Protein AF-A0AAN6H4S5-F1 (afdb_monomer_lite)

InterPro domains:
  IPR001578 Peptidase C12, ubiquitin carboxyl-terminal hydrolase [PF01088] (21-109)
  IPR001578 Peptidase C12, ubiquitin carboxyl-terminal hydrolase [PS52048] (1-126)
  IPR036959 Peptidase C12, ubiquitin carboxyl-terminal hydrolase superfamily [G3DSA:3.40.532.10] (11-127)
  IPR038765 Papain-like cysteine peptidase superfamily [SSF54001] (22-126)

Structure (mmCIF, N/CA/C/O backbone):
data_AF-A0AAN6H4S5-F1
#
_entry.id   AF-A0AAN6H4S5-F1
#
loop_
_atom_site.group_PDB
_atom_site.id
_atom_site.type_symbol
_atom_site.label_atom_id
_atom_site.label_alt_id
_atom_site.label_comp_id
_atom_site.label_asym_id
_atom_site.label_entity_id
_atom_site.label_seq_id
_atom_site.pdbx_PDB_ins_code
_atom_site.Cartn_x
_atom_site.Cartn_y
_atom_site.Cartn_z
_atom_site.occupancy
_atom_site.B_iso_or_equiv
_atom_site.auth_seq_id
_atom_site.auth_comp_id
_atom_site.auth_asym_id
_atom_site.auth_atom_id
_atom_site.pdbx_PDB_model_num
ATOM 1 N N . MET A 1 1 ? -5.535 -18.280 14.788 1.00 30.41 1 MET A N 1
ATOM 2 C CA . MET A 1 1 ? -5.819 -18.689 13.397 1.00 30.41 1 MET A CA 1
ATOM 3 C C . MET A 1 1 ? -6.843 -17.716 12.841 1.00 30.41 1 MET A C 1
ATOM 5 O O . MET A 1 1 ? -7.993 -17.790 13.247 1.00 30.41 1 MET A O 1
ATOM 9 N N . ALA A 1 2 ? -6.429 -16.755 12.014 1.00 32.66 2 ALA A N 1
ATOM 10 C CA . ALA A 1 2 ? -7.381 -15.933 11.273 1.00 32.66 2 ALA A CA 1
ATOM 11 C C . ALA A 1 2 ? -7.934 -16.790 10.128 1.00 32.66 2 ALA A C 1
ATOM 13 O O . ALA A 1 2 ? -7.159 -17.402 9.392 1.00 32.66 2 ALA A O 1
ATOM 14 N N . ALA A 1 3 ? -9.257 -16.900 10.028 1.00 35.03 3 ALA A N 1
ATOM 15 C CA . ALA A 1 3 ? -9.903 -17.550 8.899 1.00 35.03 3 ALA A CA 1
ATOM 16 C C . ALA A 1 3 ? -9.493 -16.796 7.626 1.00 35.03 3 ALA A C 1
ATOM 18 O O . ALA A 1 3 ? -9.771 -15.605 7.501 1.00 35.03 3 ALA A O 1
ATOM 19 N N . GLY A 1 4 ? -8.778 -17.463 6.720 1.00 42.03 4 GLY A N 1
ATOM 20 C CA . GLY A 1 4 ? -8.400 -16.873 5.441 1.00 42.03 4 GLY A CA 1
ATOM 21 C C . GLY A 1 4 ? -9.660 -16.509 4.662 1.00 42.03 4 GLY A C 1
ATOM 22 O O . GLY A 1 4 ? -10.378 -17.395 4.203 1.00 42.03 4 GLY A O 1
ATOM 23 N N . GLY A 1 5 ? -9.949 -15.213 4.549 1.00 54.44 5 GLY A N 1
ATOM 24 C CA . GLY A 1 5 ? -10.998 -14.713 3.668 1.00 54.44 5 GLY A CA 1
ATOM 25 C C . GLY A 1 5 ? -10.699 -15.122 2.225 1.00 54.44 5 GLY A C 1
ATOM 26 O O . GLY A 1 5 ? -9.569 -14.994 1.755 1.00 54.44 5 GLY A O 1
ATOM 27 N N . ASN A 1 6 ? -11.698 -15.645 1.517 1.00 64.44 6 ASN A N 1
ATOM 28 C CA . ASN A 1 6 ? -11.546 -16.043 0.122 1.00 64.44 6 ASN A CA 1
ATOM 29 C C . ASN A 1 6 ? -11.726 -14.822 -0.794 1.00 64.44 6 ASN A C 1
ATOM 31 O O . ASN A 1 6 ? -12.847 -14.453 -1.129 1.00 64.44 6 ASN A O 1
ATOM 35 N N . ILE A 1 7 ? -10.617 -14.218 -1.223 1.00 67.75 7 ILE A N 1
ATOM 36 C CA . ILE A 1 7 ? -10.617 -13.114 -2.200 1.00 67.75 7 ILE A CA 1
ATOM 37 C C . ILE A 1 7 ? -10.541 -13.597 -3.661 1.00 67.75 7 ILE A C 1
ATOM 39 O O . ILE A 1 7 ? -10.530 -12.784 -4.587 1.00 67.75 7 ILE A O 1
ATOM 43 N N . SER A 1 8 ? -10.509 -14.913 -3.911 1.00 61.19 8 SER A N 1
ATOM 44 C CA . SER A 1 8 ? -10.355 -15.477 -5.260 1.00 61.19 8 SER A CA 1
ATOM 45 C C . SER A 1 8 ? -11.533 -15.143 -6.182 1.00 61.19 8 SER A C 1
ATOM 47 O O . SER A 1 8 ? -11.337 -14.993 -7.388 1.00 61.19 8 SER A O 1
ATOM 49 N N . GLY A 1 9 ? -12.739 -14.957 -5.630 1.00 57.69 9 GLY A N 1
ATOM 50 C CA . GLY A 1 9 ? -13.926 -14.539 -6.390 1.00 57.69 9 GLY A CA 1
ATOM 51 C C . GLY A 1 9 ? -13.805 -13.143 -7.017 1.00 57.69 9 GLY A C 1
ATOM 52 O O . GLY A 1 9 ? -14.316 -12.916 -8.110 1.00 57.69 9 GLY A O 1
ATOM 53 N N . LEU A 1 10 ? -13.049 -12.237 -6.387 1.00 59.16 10 LEU A N 1
ATOM 54 C CA . LEU A 1 10 ? -12.804 -10.878 -6.892 1.00 59.16 10 LEU A CA 1
ATOM 55 C C . LEU A 1 10 ? -11.771 -10.870 -8.021 1.00 59.16 10 LEU A C 1
ATOM 57 O O . LEU A 1 10 ? -11.844 -10.053 -8.937 1.00 59.16 10 LEU A O 1
ATOM 61 N N . ALA A 1 11 ? -10.817 -11.804 -7.974 1.00 54.84 11 ALA A N 1
ATOM 62 C CA . ALA A 1 11 ? -9.797 -11.958 -9.002 1.00 54.84 11 ALA A CA 1
ATOM 63 C C . ALA A 1 11 ? -10.345 -12.654 -10.261 1.00 54.84 11 ALA A C 1
ATOM 65 O O . ALA A 1 11 ? -9.988 -12.277 -11.375 1.00 54.84 11 ALA A O 1
ATOM 66 N N . LEU A 1 12 ? -11.233 -13.646 -10.116 1.00 45.12 12 LEU A N 1
ATOM 67 C CA . LEU A 1 12 ? -11.686 -14.503 -11.223 1.00 45.12 12 LEU A CA 1
ATOM 68 C C . LEU A 1 12 ? -12.842 -13.928 -12.059 1.00 45.12 12 LEU A C 1
ATOM 70 O O . LEU A 1 12 ? -13.003 -14.327 -13.211 1.00 45.12 12 LEU A O 1
ATOM 74 N N . GLY A 1 13 ? -13.582 -12.933 -11.557 1.00 41.72 13 GLY A N 1
ATOM 75 C CA . GLY A 1 13 ? -14.588 -12.192 -12.339 1.00 41.72 13 GLY A CA 1
ATOM 76 C C . GLY A 1 13 ? -14.009 -11.267 -13.426 1.00 41.72 13 GLY A C 1
ATOM 77 O O . GLY A 1 13 ? -14.744 -10.511 -14.053 1.00 41.72 13 GLY A O 1
ATOM 78 N N . SER A 1 14 ? -12.687 -11.289 -13.640 1.00 46.78 14 SER A N 1
ATOM 79 C CA . SER A 1 14 ? -11.953 -10.334 -14.483 1.00 46.78 14 SER A CA 1
ATOM 80 C C . SER A 1 14 ? -11.460 -10.883 -15.831 1.00 46.78 14 SER A C 1
ATOM 82 O O . SER A 1 14 ? -10.802 -10.161 -16.579 1.00 46.78 14 SER A O 1
ATOM 84 N N . ASN A 1 15 ? -11.816 -12.127 -16.182 1.00 39.53 15 ASN A N 1
ATOM 85 C CA . ASN A 1 15 ? -11.402 -12.761 -17.444 1.00 39.53 15 ASN A CA 1
ATOM 86 C C . ASN A 1 15 ? -12.223 -12.356 -18.684 1.00 39.53 15 ASN A C 1
ATOM 88 O O . ASN A 1 15 ? -11.889 -12.764 -19.795 1.00 39.53 15 ASN A O 1
ATOM 92 N N . THR A 1 16 ? -13.239 -11.507 -18.542 1.00 42.59 16 THR A N 1
ATOM 93 C CA . THR A 1 16 ? -13.809 -10.743 -19.660 1.00 42.59 16 THR A CA 1
ATOM 94 C C . THR A 1 16 ? -13.201 -9.345 -19.657 1.00 42.59 16 THR A C 1
ATOM 96 O O . THR A 1 16 ? -13.399 -8.565 -18.729 1.00 42.59 16 THR A O 1
ATOM 99 N N . PHE A 1 17 ? -12.420 -9.042 -20.695 1.00 45.25 17 PHE A N 1
ATOM 100 C CA . PHE A 1 17 ? -11.779 -7.752 -20.956 1.00 45.25 17 PHE A CA 1
ATOM 101 C C . PHE A 1 17 ? -12.807 -6.600 -21.088 1.00 45.25 17 PHE A C 1
ATOM 103 O O . PHE A 1 17 ? -13.069 -6.132 -22.190 1.00 45.25 17 PHE A O 1
ATOM 110 N N . SER A 1 18 ? -13.385 -6.121 -19.979 1.00 45.31 18 SER A N 1
ATOM 111 C CA . SER A 1 18 ? -14.033 -4.796 -19.889 1.00 45.31 18 SER A CA 1
ATOM 112 C C . SER A 1 18 ? -14.266 -4.276 -18.457 1.00 45.31 18 SER A C 1
ATOM 114 O O . SER A 1 18 ? -15.075 -3.366 -18.272 1.00 45.31 18 SER A O 1
ATOM 116 N N . ASN A 1 19 ? -13.570 -4.785 -17.431 1.00 51.16 19 ASN A N 1
ATOM 117 C CA . ASN A 1 19 ? -13.681 -4.241 -16.067 1.00 51.16 19 ASN A CA 1
ATOM 118 C C . ASN A 1 19 ? -12.881 -2.932 -15.946 1.00 51.16 19 ASN A C 1
ATOM 120 O O . ASN A 1 19 ? -11.761 -2.910 -15.429 1.00 51.16 19 ASN A O 1
ATOM 124 N N . LEU A 1 20 ? -13.458 -1.840 -16.458 1.00 61.69 20 LEU A N 1
ATOM 125 C CA . LEU A 1 20 ? -13.034 -0.460 -16.197 1.00 61.69 20 LEU A CA 1
ATOM 126 C C . LEU A 1 20 ? -12.907 -0.242 -14.679 1.00 61.69 20 LEU A C 1
ATOM 128 O O . LEU A 1 20 ? -13.629 -0.866 -13.908 1.00 61.69 20 LEU A O 1
ATOM 132 N N . ARG A 1 21 ? -12.022 0.647 -14.211 1.00 60.88 21 ARG A N 1
ATOM 133 C CA . ARG A 1 21 ? -11.748 0.801 -12.762 1.00 60.88 21 ARG A CA 1
ATOM 134 C C . ARG A 1 21 ? -12.981 1.062 -11.909 1.00 60.88 21 ARG A C 1
ATOM 136 O O . ARG A 1 21 ? -13.083 0.494 -10.831 1.00 60.88 21 ARG A O 1
ATOM 143 N N . LYS A 1 22 ? -13.934 1.830 -12.443 1.00 62.38 22 LYS A N 1
ATOM 144 C CA . LYS A 1 22 ? -15.240 2.064 -11.815 1.00 62.38 22 LYS A CA 1
ATOM 145 C C . LYS A 1 22 ? -15.974 0.761 -11.496 1.00 62.38 22 LYS A C 1
ATOM 147 O O . LYS A 1 22 ? -16.558 0.646 -10.436 1.00 62.38 22 LYS A O 1
ATOM 152 N N . ASN A 1 23 ? -15.878 -0.237 -12.372 1.00 78.12 23 ASN A N 1
ATOM 153 C CA . ASN A 1 23 ? -16.492 -1.541 -12.161 1.00 78.12 23 ASN A CA 1
ATOM 154 C C . ASN A 1 23 ? -15.804 -2.315 -11.019 1.00 78.12 23 ASN A C 1
ATOM 156 O O . ASN A 1 23 ? -16.485 -2.930 -10.216 1.00 78.12 23 ASN A O 1
ATOM 160 N N . ARG A 1 24 ? -14.471 -2.222 -10.877 1.00 81.81 24 ARG A N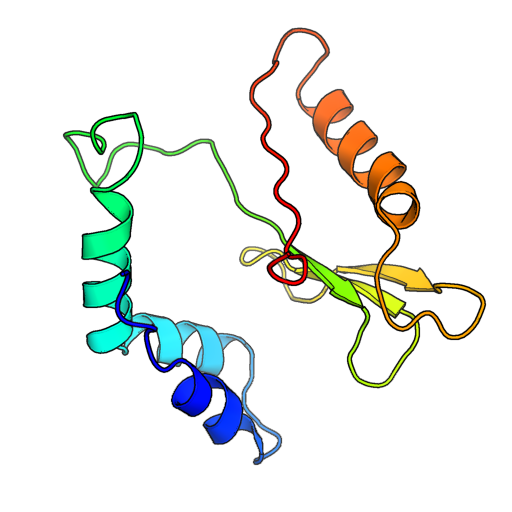 1
ATOM 161 C CA . ARG A 1 24 ? -13.748 -2.869 -9.763 1.00 81.81 24 ARG A CA 1
ATOM 162 C C . ARG A 1 24 ? -13.986 -2.190 -8.413 1.00 81.81 24 ARG A C 1
ATOM 164 O O . ARG A 1 24 ? -14.117 -2.897 -7.423 1.00 81.81 24 ARG A O 1
ATOM 171 N N . ALA A 1 25 ? -14.026 -0.857 -8.381 1.00 86.12 25 ALA A N 1
ATOM 172 C CA . ALA A 1 25 ? -14.381 -0.106 -7.175 1.00 86.12 25 ALA A CA 1
ATOM 173 C C . ALA A 1 25 ? -15.811 -0.447 -6.739 1.00 86.12 25 ALA A C 1
ATOM 175 O O . ALA A 1 25 ? -16.016 -0.874 -5.612 1.00 86.12 25 ALA A O 1
ATOM 176 N N . GLN A 1 26 ? -16.758 -0.426 -7.680 1.00 87.06 26 GLN A N 1
ATOM 177 C CA . GLN A 1 26 ? -18.139 -0.815 -7.418 1.00 87.06 26 GLN A CA 1
ATOM 178 C C . GLN A 1 26 ? -18.261 -2.267 -6.928 1.00 87.06 26 GLN A C 1
ATOM 180 O O . GLN A 1 26 ? -18.965 -2.528 -5.966 1.00 87.06 26 GLN A O 1
ATOM 185 N N . MET A 1 27 ? -17.525 -3.221 -7.510 1.00 86.06 27 MET A N 1
ATOM 186 C CA . MET A 1 27 ? -17.502 -4.603 -7.004 1.00 86.06 27 MET A CA 1
ATOM 187 C C . MET A 1 27 ? -16.984 -4.717 -5.562 1.00 86.06 27 MET A C 1
ATOM 189 O O . MET A 1 27 ? -17.389 -5.631 -4.847 1.00 86.06 27 MET A O 1
ATOM 193 N N . LEU A 1 28 ? -16.048 -3.853 -5.155 1.00 87.75 28 LEU A N 1
ATOM 194 C CA . LEU A 1 28 ? -15.548 -3.799 -3.782 1.00 87.75 28 LEU A CA 1
ATOM 195 C C . LEU A 1 28 ? -16.602 -3.189 -2.847 1.00 87.75 28 LEU A C 1
ATOM 197 O O . LEU A 1 28 ? -16.848 -3.757 -1.788 1.00 87.75 28 LEU A O 1
ATOM 201 N N . GLU A 1 29 ? -17.232 -2.089 -3.265 1.00 89.56 29 GLU A N 1
ATOM 202 C CA . GLU A 1 29 ? -18.299 -1.389 -2.532 1.00 89.56 29 GLU A CA 1
ATOM 203 C C . GLU A 1 29 ? -19.550 -2.262 -2.342 1.00 89.56 29 GLU A C 1
ATOM 205 O O . GLU A 1 29 ? -20.116 -2.300 -1.256 1.00 89.56 29 GLU A O 1
ATOM 210 N N . ASP A 1 30 ? -19.942 -3.027 -3.362 1.00 89.94 30 ASP A N 1
ATOM 211 C CA . ASP A 1 30 ? -21.130 -3.891 -3.334 1.00 89.94 30 ASP A CA 1
ATOM 212 C C . ASP A 1 30 ? -20.904 -5.203 -2.545 1.00 89.94 30 ASP A C 1
ATOM 214 O O . ASP A 1 30 ? -21.828 -5.999 -2.353 1.00 89.94 30 ASP A O 1
ATOM 218 N N . SER A 1 31 ? -19.671 -5.482 -2.106 1.00 90.25 31 SER A N 1
ATOM 219 C CA . SER A 1 31 ? -19.308 -6.753 -1.473 1.00 90.25 31 SER A CA 1
ATOM 220 C C . SER A 1 31 ? -19.495 -6.728 0.045 1.00 90.25 31 SER A C 1
ATOM 222 O O . SER A 1 31 ? -18.574 -6.428 0.809 1.00 90.25 31 SER A O 1
ATOM 224 N N . THR A 1 32 ? -20.665 -7.180 0.500 1.00 92.12 32 THR A N 1
ATOM 225 C CA . THR A 1 32 ? -20.989 -7.319 1.933 1.00 92.12 32 THR A CA 1
ATOM 226 C C . THR A 1 32 ? -20.038 -8.260 2.682 1.00 92.12 32 THR A C 1
ATOM 228 O O . THR A 1 32 ? -19.785 -8.094 3.876 1.00 92.12 32 THR A O 1
ATOM 231 N N . ASP A 1 33 ? -19.494 -9.271 1.997 1.00 89.88 33 ASP A N 1
ATOM 232 C CA . ASP A 1 33 ? -18.530 -10.201 2.595 1.00 89.88 33 ASP A CA 1
ATOM 233 C C . ASP A 1 33 ? -17.195 -9.517 2.902 1.00 89.88 33 ASP A C 1
ATOM 235 O O . ASP A 1 33 ? -16.620 -9.742 3.972 1.00 89.88 33 ASP A O 1
ATOM 239 N N . LEU A 1 34 ? -16.707 -8.672 1.987 1.00 89.69 34 LEU A N 1
ATOM 240 C CA . LEU A 1 34 ? -15.486 -7.897 2.205 1.00 89.69 34 LEU A CA 1
ATOM 241 C C . LEU A 1 34 ? -15.694 -6.819 3.254 1.00 89.69 34 LEU A C 1
ATOM 243 O O . LEU A 1 34 ? -14.831 -6.668 4.112 1.00 89.69 34 LEU A O 1
ATOM 247 N N . GLU A 1 35 ? -16.831 -6.126 3.218 1.00 92.00 35 GLU A N 1
ATOM 248 C CA . GLU A 1 35 ? -17.204 -5.138 4.228 1.00 92.00 35 GLU A CA 1
ATOM 249 C C . GLU A 1 35 ? -17.146 -5.752 5.633 1.00 92.00 35 GLU A C 1
ATOM 251 O O . GLU A 1 35 ? -16.479 -5.223 6.523 1.00 92.00 35 GLU A O 1
ATOM 256 N N . ARG A 1 36 ? -17.757 -6.929 5.821 1.00 92.69 36 ARG A N 1
ATOM 257 C CA . ARG A 1 36 ? -17.738 -7.641 7.104 1.00 92.69 36 ARG A CA 1
ATOM 258 C C . ARG A 1 36 ? -16.320 -8.026 7.533 1.00 92.69 36 ARG A C 1
ATOM 260 O O . ARG A 1 36 ? -15.948 -7.788 8.680 1.00 92.69 36 ARG A O 1
ATOM 267 N N . ILE A 1 37 ? -15.523 -8.611 6.634 1.00 93.75 37 ILE A N 1
ATOM 268 C CA . ILE A 1 37 ? -14.136 -9.010 6.937 1.00 93.75 37 ILE A CA 1
ATOM 269 C C . ILE A 1 37 ? -13.277 -7.785 7.281 1.00 93.75 37 ILE A C 1
ATOM 271 O O . ILE A 1 37 ? -12.481 -7.838 8.220 1.00 93.75 37 ILE A O 1
ATOM 275 N N . TYR A 1 38 ? -13.448 -6.681 6.553 1.00 91.75 38 TYR A N 1
ATOM 276 C CA . TYR A 1 38 ? -12.745 -5.431 6.815 1.00 91.75 38 TYR A CA 1
ATOM 277 C C . TYR A 1 38 ? -13.155 -4.831 8.164 1.00 91.75 38 TYR A C 1
ATOM 279 O O . TYR A 1 38 ? -12.283 -4.477 8.950 1.00 91.75 38 TYR A O 1
ATOM 287 N N . ALA A 1 39 ? -14.451 -4.793 8.487 1.00 92.38 39 ALA A N 1
ATOM 288 C CA . ALA A 1 39 ? -14.942 -4.306 9.776 1.00 92.38 39 ALA A CA 1
ATOM 289 C C . ALA A 1 39 ? -14.398 -5.131 10.957 1.00 92.38 39 ALA A C 1
ATOM 291 O O . ALA A 1 39 ? -14.059 -4.577 12.005 1.00 92.38 39 ALA A O 1
ATOM 292 N N . ASP A 1 40 ? -14.282 -6.451 10.795 1.00 93.62 40 ASP A N 1
ATOM 293 C CA . ASP A 1 40 ? -13.654 -7.321 11.791 1.00 93.62 40 ASP A CA 1
ATOM 294 C C . ASP A 1 40 ? -12.148 -7.046 11.921 1.00 93.62 40 ASP A C 1
ATOM 296 O O . ASP A 1 40 ? -11.621 -7.059 13.034 1.00 93.62 40 ASP A O 1
ATOM 300 N N . ALA A 1 41 ? -11.445 -6.777 10.816 1.00 93.31 41 ALA A N 1
ATOM 301 C CA . ALA A 1 41 ? -10.023 -6.429 10.822 1.00 93.31 41 ALA A CA 1
ATOM 302 C C . ALA A 1 41 ? -9.752 -5.035 11.418 1.00 93.31 41 ALA A C 1
ATOM 304 O O . ALA A 1 41 ? -8.799 -4.875 12.175 1.00 93.31 41 ALA A O 1
ATOM 305 N N . ALA A 1 42 ? -10.610 -4.047 11.149 1.00 92.44 42 ALA A N 1
ATOM 306 C CA . ALA A 1 42 ? -10.473 -2.668 11.623 1.00 92.44 42 ALA A CA 1
ATOM 307 C C . ALA A 1 42 ? -10.550 -2.534 13.156 1.00 92.44 42 ALA A C 1
ATOM 309 O O . ALA A 1 42 ? -10.089 -1.544 13.718 1.00 92.44 42 ALA A O 1
ATOM 310 N N . ARG A 1 43 ? -11.115 -3.535 13.847 1.00 93.75 43 ARG A N 1
ATOM 311 C CA . ARG A 1 43 ? -11.181 -3.603 15.320 1.00 93.75 43 ARG A CA 1
ATOM 312 C C . ARG A 1 43 ? -10.022 -4.383 15.949 1.00 93.75 43 ARG A C 1
ATOM 314 O O . ARG A 1 43 ? -10.002 -4.563 17.165 1.00 93.75 43 ARG A O 1
ATOM 321 N N . GLN A 1 44 ? -9.096 -4.888 15.138 1.00 93.81 44 GLN A N 1
ATOM 322 C CA . GLN A 1 44 ? -7.910 -5.614 15.590 1.00 93.81 44 GLN A CA 1
ATOM 323 C C . GLN A 1 44 ? -6.690 -4.687 15.638 1.00 93.81 44 GLN A C 1
ATOM 325 O O . GLN A 1 44 ? -6.692 -3.591 15.088 1.00 93.81 44 GLN A O 1
ATOM 330 N N . GLY A 1 45 ? -5.617 -5.159 16.272 1.00 92.94 45 GLY A N 1
ATOM 331 C CA . GLY A 1 45 ? -4.359 -4.426 16.399 1.00 92.94 45 GLY A CA 1
ATOM 332 C C . GLY A 1 45 ? -4.080 -3.978 17.831 1.00 92.94 45 GLY A C 1
ATOM 333 O O . GLY A 1 45 ? -4.752 -4.388 18.775 1.00 92.94 45 GLY A O 1
ATOM 334 N N . ALA A 1 46 ? -3.030 -3.174 17.993 1.00 95.31 46 ALA A N 1
ATOM 335 C CA . ALA A 1 46 ? -2.590 -2.688 19.302 1.00 95.31 46 ALA A CA 1
ATOM 336 C C . ALA A 1 46 ? -3.352 -1.436 19.776 1.00 95.31 46 ALA A C 1
ATOM 338 O O . ALA A 1 46 ? -3.266 -1.072 20.947 1.00 95.31 46 ALA A O 1
ATOM 339 N N . THR A 1 47 ? -4.080 -0.773 18.878 1.00 94.06 47 THR A N 1
ATOM 340 C CA . THR A 1 47 ? -4.862 0.436 19.153 1.00 94.06 47 THR A CA 1
ATOM 341 C C . THR A 1 47 ? -6.347 0.143 19.014 1.00 94.06 47 THR A C 1
ATOM 343 O O . THR A 1 47 ? -6.749 -0.702 18.217 1.00 94.06 47 THR A O 1
ATOM 346 N N . LEU A 1 48 ? -7.174 0.869 19.764 1.00 93.94 48 LEU A N 1
ATOM 347 C CA . LEU A 1 48 ? -8.615 0.866 19.531 1.00 93.94 48 LEU A CA 1
ATOM 348 C C . LEU A 1 48 ? -8.922 1.560 18.200 1.00 93.94 48 LEU A C 1
ATOM 350 O O . LEU A 1 48 ? -8.228 2.506 17.820 1.00 93.94 48 LEU A O 1
ATOM 354 N N . ALA A 1 49 ? -9.972 1.106 17.517 1.00 93.25 49 ALA A N 1
ATOM 355 C CA . ALA A 1 49 ? -10.516 1.832 16.377 1.00 93.25 49 ALA A CA 1
ATOM 356 C C . ALA A 1 49 ? -10.982 3.239 16.817 1.00 93.25 49 ALA A C 1
ATOM 358 O O . ALA A 1 49 ? -11.403 3.400 17.971 1.00 93.25 49 ALA A O 1
ATOM 359 N N . PRO A 1 50 ? -10.929 4.252 15.931 1.00 92.12 50 PRO A N 1
ATOM 360 C CA . PRO A 1 50 ? -11.500 5.567 16.205 1.00 92.12 50 PRO A CA 1
ATOM 361 C C . PRO A 1 50 ? -12.963 5.467 16.651 1.00 92.12 50 PRO A C 1
ATOM 363 O O . PRO A 1 50 ? -13.719 4.631 16.158 1.00 92.12 50 PRO A O 1
ATOM 366 N N . ALA A 1 51 ? -13.356 6.310 17.609 1.00 91.25 51 ALA A N 1
ATOM 367 C CA . ALA A 1 51 ? -14.714 6.293 18.154 1.00 91.25 51 ALA A CA 1
ATOM 368 C C . ALA A 1 51 ? -15.757 6.813 17.152 1.00 91.25 51 ALA A C 1
ATOM 370 O O . ALA A 1 51 ? -16.893 6.342 17.154 1.00 91.25 51 ALA A O 1
ATOM 371 N N . ASP A 1 52 ? -15.361 7.781 16.325 1.00 93.56 52 ASP A N 1
ATOM 372 C CA . ASP A 1 52 ? -16.180 8.346 15.260 1.00 93.56 52 ASP A CA 1
ATOM 373 C C . ASP A 1 52 ? -15.745 7.743 13.911 1.00 93.56 52 ASP A C 1
ATOM 375 O O . ASP A 1 52 ? -14.594 7.950 13.513 1.00 93.56 52 ASP A O 1
ATOM 379 N N . PRO A 1 53 ? -16.614 6.978 13.224 1.00 87.62 53 PRO A N 1
ATOM 380 C CA . PRO A 1 53 ? -16.301 6.403 11.917 1.00 87.62 53 PRO A CA 1
ATOM 381 C C . PRO A 1 53 ? -16.163 7.456 10.808 1.00 87.62 53 PRO A C 1
ATOM 383 O O . PRO A 1 53 ? -15.532 7.165 9.798 1.00 87.62 53 PRO A O 1
ATOM 386 N N . GLU A 1 54 ? -16.705 8.663 11.001 1.00 91.75 54 GLU A N 1
ATOM 387 C CA . GLU A 1 54 ? -16.631 9.770 10.038 1.00 91.75 54 GLU A CA 1
ATOM 388 C C . GLU A 1 54 ? -15.450 10.716 10.320 1.00 91.75 54 GLU A C 1
ATOM 390 O O . GLU A 1 54 ? -15.298 11.746 9.660 1.00 91.75 54 GLU A O 1
ATOM 395 N N . ALA A 1 55 ? -14.610 10.396 11.314 1.00 92.25 55 ALA A N 1
ATOM 396 C CA . ALA A 1 55 ? -13.429 11.190 11.621 1.00 92.25 55 ALA A CA 1
ATOM 397 C C . ALA A 1 55 ? -12.486 11.257 10.411 1.00 92.25 55 ALA A C 1
ATOM 399 O O . ALA A 1 55 ? -12.180 10.244 9.783 1.00 92.25 55 ALA A O 1
ATOM 400 N N . GLU A 1 56 ? -11.979 12.454 10.119 1.00 90.75 56 GLU A N 1
ATOM 401 C CA . GLU A 1 56 ? -11.044 12.664 9.017 1.00 90.75 56 GLU A CA 1
ATOM 402 C C . GLU A 1 56 ? -9.746 11.870 9.239 1.00 90.75 56 GLU A C 1
ATOM 404 O O . GLU A 1 56 ? -9.093 11.972 10.284 1.00 90.75 56 GLU A O 1
ATOM 409 N N . VAL A 1 57 ? -9.366 11.071 8.240 1.00 89.25 57 VAL A N 1
ATOM 410 C CA . VAL A 1 57 ? -8.156 10.245 8.260 1.00 89.25 57 VAL A CA 1
ATOM 411 C C . VAL A 1 57 ? -7.144 10.826 7.281 1.00 89.25 57 VAL A C 1
ATOM 413 O O . VAL A 1 57 ? -7.326 10.769 6.071 1.00 89.25 57 VAL A O 1
ATOM 416 N N . ASN A 1 58 ? -6.031 11.332 7.813 1.00 87.94 58 ASN A N 1
ATOM 417 C CA . ASN A 1 58 ? -4.937 11.907 7.017 1.00 87.94 58 ASN A CA 1
ATOM 418 C C . ASN A 1 58 ? -3.939 10.855 6.489 1.00 87.94 58 ASN A C 1
ATOM 420 O O . ASN A 1 58 ? -2.901 11.205 5.930 1.00 87.94 58 ASN A O 1
ATOM 424 N N . TYR A 1 59 ? -4.222 9.568 6.697 1.00 90.38 59 TYR A N 1
ATOM 425 C CA . TYR A 1 59 ? -3.356 8.451 6.326 1.00 90.38 59 TYR A CA 1
ATOM 426 C C . TYR A 1 59 ? -3.894 7.721 5.101 1.00 90.38 59 TYR A C 1
ATOM 428 O O . TYR A 1 59 ? -5.082 7.417 5.027 1.00 90.38 59 TYR A O 1
ATOM 436 N N . HIS A 1 60 ? -2.996 7.372 4.180 1.00 92.00 60 HIS A N 1
ATOM 437 C CA . HIS A 1 60 ? -3.348 6.714 2.925 1.00 92.00 60 HIS A CA 1
ATOM 438 C C . HIS A 1 60 ? -2.471 5.494 2.658 1.00 92.00 60 HIS A C 1
ATOM 440 O O . HIS A 1 60 ? -1.253 5.539 2.846 1.00 92.00 60 HIS A O 1
ATOM 446 N N . TYR A 1 61 ? -3.084 4.407 2.189 1.00 94.06 61 TYR A N 1
ATOM 447 C CA . TYR A 1 61 ? -2.362 3.206 1.782 1.00 94.06 61 TYR A CA 1
ATOM 448 C C . TYR A 1 61 ? -2.125 3.207 0.273 1.00 94.06 61 TYR A C 1
ATOM 450 O O . TYR A 1 61 ? -3.059 3.276 -0.523 1.00 94.06 61 TYR A O 1
ATOM 458 N N . VAL A 1 62 ? -0.864 3.023 -0.116 1.00 94.81 62 VAL A N 1
ATOM 459 C CA . VAL A 1 62 ? -0.458 2.748 -1.499 1.00 94.81 62 VAL A CA 1
ATOM 460 C C . VAL A 1 62 ? 0.288 1.422 -1.563 1.00 94.81 62 VAL A C 1
ATOM 462 O O . VAL A 1 62 ? 0.914 0.994 -0.590 1.00 94.81 62 VAL A O 1
ATOM 465 N N . CYS A 1 63 ? 0.231 0.755 -2.712 1.00 95.12 63 CYS A N 1
ATOM 466 C CA . CYS A 1 63 ? 0.887 -0.533 -2.919 1.00 95.12 63 CYS A CA 1
ATOM 467 C C . CYS A 1 63 ? 1.903 -0.456 -4.059 1.00 95.12 63 CYS A C 1
ATOM 469 O O . CYS A 1 63 ? 1.686 0.243 -5.046 1.00 95.12 63 CYS A O 1
ATOM 471 N N . PHE A 1 64 ? 2.995 -1.211 -3.945 1.00 94.00 64 PHE A N 1
ATOM 472 C CA . PHE A 1 64 ? 3.957 -1.408 -5.023 1.00 94.00 64 PHE A CA 1
ATOM 473 C C . PHE A 1 64 ? 4.022 -2.889 -5.391 1.00 94.00 64 PHE A C 1
ATOM 475 O O . PHE A 1 64 ? 4.264 -3.728 -4.523 1.00 94.00 64 PHE A O 1
ATOM 482 N N . ASN A 1 65 ? 3.856 -3.218 -6.671 1.00 92.38 65 ASN A N 1
ATOM 483 C CA . ASN A 1 65 ? 4.002 -4.587 -7.167 1.00 92.38 65 ASN A CA 1
ATOM 484 C C . ASN A 1 65 ? 4.690 -4.627 -8.535 1.00 92.38 65 ASN A C 1
ATOM 486 O O . ASN A 1 65 ? 4.660 -3.664 -9.305 1.00 92.38 65 ASN A O 1
ATOM 490 N N . LYS A 1 66 ? 5.321 -5.767 -8.836 1.00 89.75 66 LYS A N 1
ATOM 491 C CA . LYS A 1 66 ? 5.766 -6.066 -10.194 1.00 89.75 66 LYS A CA 1
ATOM 492 C C . LYS A 1 66 ? 4.525 -6.360 -11.028 1.00 89.75 66 LYS A C 1
ATOM 494 O O . LYS A 1 66 ? 3.594 -7.007 -10.535 1.00 89.75 66 LYS A O 1
ATOM 499 N N . GLY A 1 67 ? 4.487 -5.884 -12.264 1.00 87.31 67 GLY A N 1
ATOM 500 C CA . GLY A 1 67 ? 3.452 -6.291 -13.198 1.00 87.31 67 GLY A CA 1
ATOM 501 C C . GLY A 1 67 ? 3.482 -7.804 -13.417 1.00 87.31 67 GLY A C 1
ATOM 502 O O . GLY A 1 67 ? 4.515 -8.465 -13.353 1.00 87.31 67 GLY A O 1
ATOM 503 N N . PHE A 1 68 ? 2.308 -8.388 -13.645 1.00 82.19 68 PHE A N 1
ATOM 504 C CA . PHE A 1 68 ? 2.190 -9.840 -13.791 1.00 82.19 68 PHE A CA 1
ATOM 505 C C . PHE A 1 68 ? 2.819 -10.359 -15.095 1.00 82.19 68 PHE A C 1
ATOM 507 O O . PHE A 1 68 ? 3.216 -11.516 -15.180 1.00 82.19 68 PHE A O 1
ATOM 514 N N . ARG A 1 69 ? 2.869 -9.515 -16.134 1.00 84.00 69 ARG A N 1
ATOM 515 C CA . ARG A 1 69 ? 3.296 -9.888 -17.495 1.00 84.00 69 ARG A CA 1
ATOM 516 C C . ARG A 1 69 ? 4.553 -9.161 -17.961 1.00 84.00 69 ARG A C 1
ATOM 518 O O . ARG A 1 69 ? 4.988 -9.379 -19.087 1.00 84.00 69 ARG A O 1
ATOM 525 N N . ASP A 1 70 ? 5.097 -8.287 -17.129 1.00 85.75 70 ASP A N 1
ATOM 526 C CA . ASP A 1 70 ? 6.254 -7.469 -17.445 1.00 85.75 70 ASP A CA 1
ATOM 527 C C . ASP A 1 70 ? 7.157 -7.332 -16.219 1.00 85.75 70 ASP A C 1
ATOM 529 O O . ASP A 1 70 ? 6.776 -7.614 -15.084 1.00 85.75 70 ASP A O 1
ATOM 533 N N . ASP A 1 71 ? 8.390 -6.905 -16.456 1.00 89.06 71 ASP A N 1
ATOM 534 C CA . ASP A 1 71 ? 9.316 -6.565 -15.383 1.00 89.06 71 ASP A CA 1
ATOM 535 C C . ASP A 1 71 ? 9.197 -5.075 -15.048 1.00 89.06 71 ASP A C 1
ATOM 537 O O . ASP A 1 71 ? 10.192 -4.363 -14.979 1.00 89.06 71 ASP A O 1
ATOM 541 N N . VAL A 1 72 ? 7.974 -4.564 -14.883 1.00 91.00 72 VAL A N 1
ATOM 542 C CA . VAL A 1 72 ? 7.726 -3.162 -14.524 1.00 91.00 72 VAL A CA 1
ATOM 543 C C . VAL A 1 72 ? 7.252 -3.070 -13.078 1.00 91.00 72 VAL A C 1
ATOM 545 O O . VAL A 1 72 ? 6.379 -3.810 -12.635 1.00 91.00 72 VAL A O 1
ATOM 548 N N . LEU A 1 73 ? 7.840 -2.140 -12.329 1.00 92.94 73 LEU A N 1
ATOM 549 C CA . LEU A 1 73 ? 7.364 -1.742 -11.013 1.00 92.94 73 LEU A CA 1
ATOM 550 C C . LEU A 1 73 ? 6.216 -0.748 -11.177 1.00 92.94 73 LEU A C 1
ATOM 552 O O . LEU A 1 73 ? 6.415 0.352 -11.712 1.00 92.94 73 LEU A O 1
ATOM 556 N N . TYR A 1 74 ? 5.054 -1.121 -10.655 1.00 94.38 74 TYR A N 1
ATOM 557 C CA . TYR A 1 74 ? 3.883 -0.265 -10.578 1.00 94.38 74 TYR A CA 1
ATOM 558 C C . TYR A 1 74 ? 3.625 0.185 -9.148 1.00 94.38 74 TYR A C 1
ATOM 560 O O . TYR A 1 74 ? 3.805 -0.571 -8.197 1.00 94.38 74 TYR A O 1
ATOM 568 N N . GLU A 1 75 ? 3.173 1.424 -9.016 1.00 95.25 75 GLU A N 1
ATOM 569 C CA . GLU A 1 75 ? 2.492 1.922 -7.831 1.00 95.25 75 GLU A CA 1
ATOM 570 C C . GLU A 1 75 ? 0.982 1.891 -8.064 1.00 95.25 75 GLU A C 1
ATOM 572 O O . GLU A 1 75 ? 0.498 2.330 -9.106 1.00 95.25 75 GLU A O 1
ATOM 577 N N . HIS A 1 76 ? 0.232 1.420 -7.082 1.00 93.75 76 HIS A N 1
ATOM 578 C CA . HIS A 1 76 ? -1.218 1.425 -7.072 1.00 93.75 76 HIS A CA 1
ATOM 579 C C . HIS A 1 76 ? -1.705 2.350 -5.961 1.00 93.75 76 HIS A C 1
ATOM 581 O O . HIS A 1 76 ? -1.442 2.114 -4.782 1.00 93.75 76 HIS A O 1
ATOM 587 N N . ASP A 1 77 ? -2.414 3.391 -6.379 1.00 93.62 77 ASP A N 1
ATOM 588 C CA . ASP A 1 77 ? -3.018 4.423 -5.545 1.00 93.62 77 ASP A CA 1
ATOM 589 C C . ASP A 1 77 ? -4.486 4.550 -5.981 1.00 93.62 77 ASP A C 1
ATOM 591 O O . ASP A 1 77 ? -4.759 4.761 -7.168 1.00 93.62 77 ASP A O 1
ATOM 595 N N . GLY A 1 78 ? -5.417 4.333 -5.046 1.00 90.12 78 GLY A N 1
ATOM 596 C CA . GLY A 1 78 ? -6.860 4.288 -5.310 1.00 90.12 78 GLY A CA 1
ATOM 597 C C . GLY A 1 78 ? -7.438 5.609 -5.820 1.00 90.12 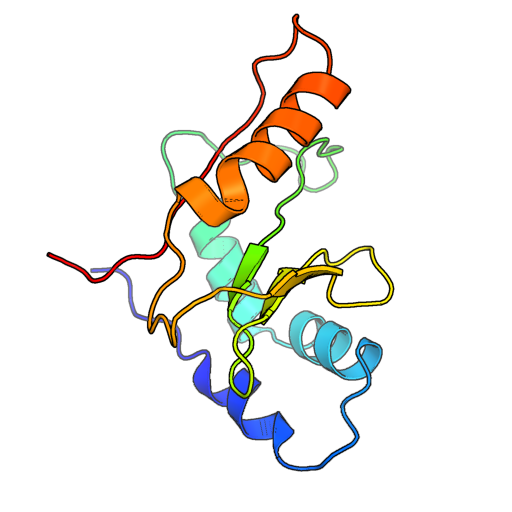78 GLY A C 1
ATOM 598 O O . GLY A 1 78 ? -8.404 5.585 -6.582 1.00 90.12 78 GLY A O 1
ATOM 599 N N . ASP A 1 79 ? -6.792 6.729 -5.495 1.00 90.44 79 ASP A N 1
ATOM 600 C CA . ASP A 1 79 ? -7.245 8.071 -5.873 1.00 90.44 79 ASP A CA 1
ATOM 601 C C . ASP A 1 79 ? -6.792 8.477 -7.280 1.00 90.44 79 ASP A C 1
ATOM 603 O O . ASP A 1 79 ? -7.228 9.490 -7.834 1.00 90.44 79 ASP A O 1
ATOM 607 N N . ARG A 1 80 ? -5.898 7.695 -7.893 1.00 90.06 80 ARG A N 1
ATOM 608 C CA . ARG A 1 80 ? -5.348 8.011 -9.211 1.00 90.06 80 ARG A CA 1
ATOM 609 C C . ARG A 1 80 ? -6.148 7.383 -10.328 1.00 90.06 80 ARG A C 1
ATOM 611 O O . ARG A 1 80 ? -6.707 6.289 -10.222 1.00 90.06 80 ARG A O 1
ATOM 618 N N . ASP A 1 81 ? -6.018 7.996 -11.502 1.00 87.19 81 ASP A N 1
ATOM 619 C CA . ASP A 1 81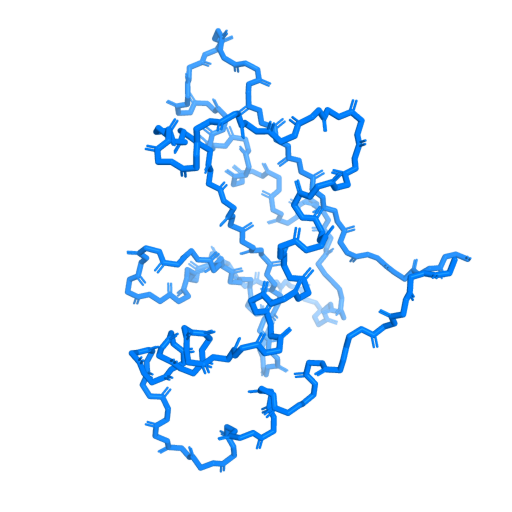 ? -6.417 7.370 -12.754 1.00 87.19 81 ASP A CA 1
ATOM 620 C C . ASP A 1 81 ? -5.408 6.280 -13.200 1.00 87.19 81 ASP A C 1
ATOM 622 O O . ASP A 1 81 ? -5.070 6.160 -14.378 1.00 87.19 81 ASP A O 1
ATOM 626 N N . GLY A 1 82 ? -4.991 5.411 -12.267 1.00 86.75 82 GLY A N 1
ATOM 627 C CA . GLY A 1 82 ? -4.445 4.081 -12.537 1.00 86.75 82 GLY A CA 1
ATOM 628 C C . GLY A 1 82 ? -3.079 3.764 -12.000 1.00 86.75 82 GLY A C 1
ATOM 629 O O . GLY A 1 82 ? -2.506 4.548 -11.251 1.00 86.75 82 GLY A O 1
ATOM 630 N N . PRO A 1 83 ? -2.556 2.591 -12.405 1.00 91.50 83 PRO A N 1
ATOM 631 C CA . PRO A 1 83 ? -1.224 2.185 -12.018 1.00 91.50 83 PRO A CA 1
ATOM 632 C C . PRO A 1 83 ? -0.167 3.198 -12.473 1.00 91.50 83 PRO A C 1
ATOM 634 O O . PRO A 1 83 ? 0.024 3.478 -13.656 1.00 91.50 83 PRO A O 1
ATOM 637 N N . VAL A 1 84 ? 0.540 3.681 -11.466 1.00 94.19 84 VAL A N 1
ATOM 638 C CA . VAL A 1 84 ? 1.832 4.354 -11.417 1.00 94.19 84 VAL A CA 1
ATOM 639 C C . VAL A 1 84 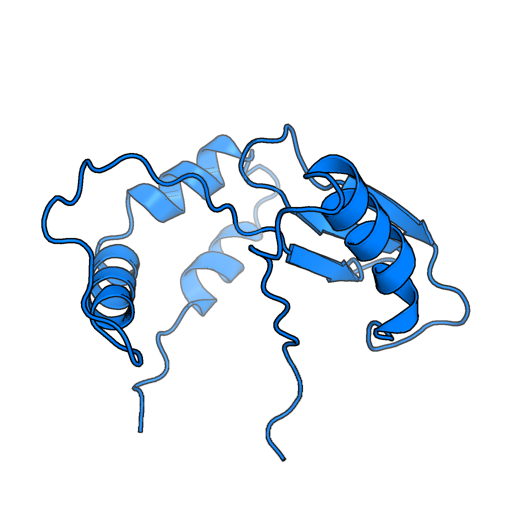? 2.995 3.638 -12.097 1.00 94.19 84 VAL A C 1
ATOM 641 O O . VAL A 1 84 ? 3.689 2.935 -11.372 1.00 94.19 84 VAL A O 1
ATOM 644 N N . MET A 1 85 ? 3.287 3.750 -13.399 1.00 94.38 85 MET A N 1
ATOM 645 C CA . MET A 1 85 ? 4.559 3.181 -13.893 1.00 94.38 85 MET A CA 1
ATOM 646 C C . MET A 1 85 ? 5.745 3.893 -13.220 1.00 94.38 85 MET A C 1
ATOM 648 O O . MET A 1 85 ? 5.948 5.090 -13.422 1.00 94.38 85 MET A O 1
ATOM 652 N N . ARG A 1 86 ? 6.547 3.164 -12.432 1.00 94.50 86 ARG A N 1
ATOM 653 C CA . ARG A 1 86 ? 7.680 3.740 -11.689 1.00 94.50 86 ARG A CA 1
ATOM 654 C C . ARG A 1 86 ? 9.030 3.476 -12.338 1.00 94.50 86 ARG A C 1
ATOM 656 O O . ARG A 1 86 ? 9.834 4.400 -12.440 1.00 94.50 86 ARG A O 1
ATOM 663 N N . ARG A 1 87 ? 9.306 2.232 -12.739 1.00 92.25 87 ARG A N 1
ATOM 664 C CA . ARG A 1 87 ? 10.544 1.838 -13.442 1.00 92.25 87 ARG A CA 1
ATOM 665 C C . ARG A 1 87 ? 10.450 0.431 -14.010 1.00 92.25 87 ARG A C 1
ATOM 667 O O . ARG A 1 87 ? 9.607 -0.350 -13.591 1.00 92.25 87 ARG A O 1
ATOM 674 N N . ILE A 1 88 ? 11.385 0.101 -14.893 1.00 91.12 88 ILE A N 1
ATOM 675 C CA . ILE A 1 88 ? 11.651 -1.272 -15.327 1.00 91.12 88 ILE A CA 1
ATOM 676 C C . ILE A 1 88 ? 12.625 -1.912 -14.327 1.00 91.12 88 ILE A C 1
ATOM 678 O O . ILE A 1 88 ? 13.685 -1.350 -14.039 1.00 91.12 88 ILE A O 1
ATOM 682 N N . LEU A 1 89 ? 12.265 -3.074 -13.797 1.00 88.00 89 LEU A N 1
ATOM 683 C CA . LEU A 1 89 ? 13.116 -3.944 -12.998 1.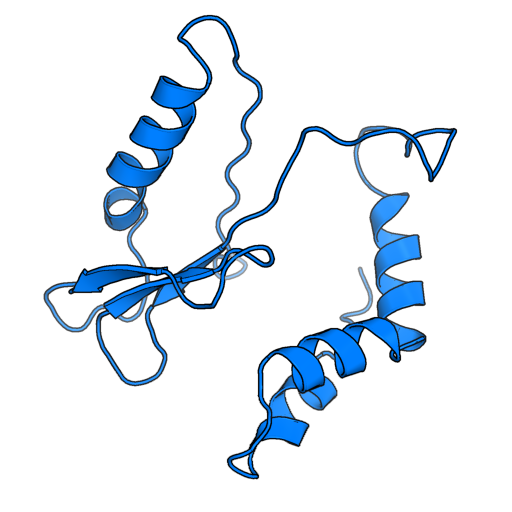00 88.00 89 LEU A CA 1
ATOM 684 C C . LEU A 1 89 ? 14.070 -4.691 -13.938 1.00 88.00 89 LEU A C 1
ATOM 686 O O . LEU A 1 89 ? 13.660 -5.272 -14.939 1.00 88.00 89 LEU A O 1
ATOM 690 N N . ARG A 1 90 ? 15.372 -4.658 -13.647 1.00 78.69 90 ARG A N 1
ATOM 691 C CA . ARG A 1 90 ? 16.372 -5.352 -14.469 1.00 78.69 90 ARG A CA 1
ATOM 692 C C . ARG A 1 90 ? 16.547 -6.789 -13.982 1.00 78.69 90 ARG A C 1
ATOM 694 O O . ARG A 1 90 ? 16.663 -7.006 -12.782 1.00 78.69 90 ARG A O 1
ATOM 701 N N . GLY A 1 91 ? 16.659 -7.731 -14.920 1.00 68.88 91 GLY A N 1
ATOM 702 C CA . GLY A 1 91 ? 17.149 -9.086 -14.641 1.00 68.88 91 GLY A CA 1
ATOM 703 C C . GLY A 1 91 ? 16.096 -10.150 -14.326 1.00 68.88 91 GLY A C 1
ATOM 704 O O . GLY A 1 91 ? 16.439 -11.078 -13.608 1.00 68.88 91 GLY A O 1
ATOM 705 N N . HIS A 1 92 ? 14.865 -10.041 -14.853 1.00 62.53 92 HIS A N 1
ATOM 706 C CA . HIS A 1 92 ? 13.791 -11.037 -14.665 1.00 62.53 92 HIS A CA 1
ATOM 707 C C . HIS A 1 92 ? 13.640 -11.467 -13.199 1.00 62.53 92 HIS A C 1
ATOM 709 O O . HIS A 1 92 ? 13.814 -12.628 -12.841 1.00 62.53 92 HIS A O 1
ATOM 715 N N . VAL A 1 93 ? 13.383 -10.492 -12.328 1.00 67.31 93 VAL A N 1
ATOM 716 C CA . VAL A 1 93 ? 13.267 -10.739 -10.889 1.00 67.31 93 VAL A CA 1
ATOM 717 C C . VAL A 1 93 ? 11.877 -11.273 -10.560 1.00 67.31 93 VAL A C 1
ATOM 719 O O . VAL A 1 93 ? 10.872 -10.666 -10.928 1.00 67.31 93 VAL A O 1
ATOM 722 N N . ASP A 1 94 ? 11.801 -12.400 -9.857 1.00 69.38 94 ASP A N 1
ATOM 723 C CA . ASP A 1 94 ? 10.517 -12.971 -9.426 1.00 69.38 94 ASP A CA 1
ATOM 724 C C . ASP A 1 94 ? 9.841 -12.111 -8.349 1.00 69.38 94 ASP A C 1
ATOM 726 O O . ASP A 1 94 ? 8.617 -12.012 -8.308 1.00 69.38 94 ASP A O 1
ATOM 730 N N . ASN A 1 95 ? 10.642 -11.425 -7.528 1.00 71.81 95 ASN A N 1
ATOM 731 C CA . ASN A 1 95 ? 10.187 -10.591 -6.419 1.00 71.81 95 ASN A CA 1
ATOM 732 C C . ASN A 1 95 ? 10.745 -9.167 -6.508 1.00 71.81 95 ASN A C 1
ATOM 734 O O . ASN A 1 95 ? 11.819 -8.927 -7.064 1.00 71.81 95 ASN A O 1
ATOM 738 N N . ILE A 1 96 ? 10.037 -8.216 -5.896 1.00 80.31 96 ILE A N 1
ATOM 739 C CA . ILE A 1 96 ? 10.557 -6.862 -5.696 1.00 80.31 96 ILE A CA 1
ATOM 740 C C . ILE A 1 96 ? 11.586 -6.889 -4.567 1.00 80.31 96 ILE A C 1
ATOM 742 O O . ILE A 1 96 ? 11.260 -7.209 -3.426 1.00 80.31 96 ILE A O 1
ATOM 746 N N . ALA A 1 97 ? 12.818 -6.484 -4.871 1.00 81.50 97 ALA A N 1
ATOM 747 C CA . ALA A 1 97 ? 13.778 -6.120 -3.838 1.00 81.50 97 ALA A CA 1
ATOM 748 C C . ALA A 1 97 ? 13.370 -4.782 -3.204 1.00 81.50 97 ALA A C 1
ATOM 750 O O . ALA A 1 97 ? 13.068 -3.835 -3.934 1.00 81.50 97 ALA A O 1
ATOM 751 N N . ILE A 1 98 ? 13.414 -4.686 -1.871 1.00 80.81 98 ILE A N 1
ATOM 752 C CA . ILE A 1 98 ? 13.076 -3.470 -1.107 1.00 80.81 98 ILE A CA 1
ATOM 753 C C . ILE A 1 98 ? 13.791 -2.226 -1.665 1.00 80.81 98 ILE A C 1
ATOM 755 O O . ILE A 1 98 ? 13.172 -1.185 -1.872 1.00 80.81 98 ILE A O 1
ATOM 759 N N . ASP A 1 99 ? 15.059 -2.362 -2.056 1.00 85.38 99 ASP A N 1
ATOM 760 C CA . ASP A 1 99 ? 15.872 -1.281 -2.624 1.00 85.38 99 ASP A CA 1
ATOM 761 C C . ASP A 1 99 ? 15.278 -0.679 -3.907 1.00 85.38 99 ASP A C 1
ATOM 763 O O . ASP A 1 99 ? 15.532 0.478 -4.236 1.00 85.38 99 ASP A O 1
ATOM 767 N N . SER A 1 100 ? 14.436 -1.431 -4.622 1.00 86.44 100 SER A N 1
ATOM 768 C CA . SER A 1 100 ? 13.769 -0.959 -5.840 1.00 86.44 100 SER A CA 1
ATOM 769 C C . SER A 1 100 ? 12.676 0.077 -5.565 1.00 86.44 100 SER A C 1
ATOM 771 O O . SER A 1 100 ? 12.319 0.811 -6.488 1.00 86.44 100 SER A O 1
ATOM 773 N N . VAL A 1 101 ? 12.149 0.135 -4.335 1.00 91.06 101 VAL A N 1
ATOM 774 C CA . VAL A 1 101 ? 11.092 1.074 -3.915 1.00 91.06 101 VAL A CA 1
ATOM 775 C C . VAL A 1 101 ? 11.595 2.156 -2.954 1.00 91.06 101 VAL A C 1
ATOM 777 O O . VAL A 1 101 ? 10.940 3.189 -2.814 1.00 91.06 101 VAL A O 1
ATOM 780 N N . MET A 1 102 ? 12.757 1.966 -2.318 1.00 90.50 102 MET A N 1
ATOM 781 C CA . MET A 1 102 ? 13.220 2.843 -1.235 1.00 90.50 102 MET A CA 1
ATOM 782 C C . MET A 1 102 ? 13.385 4.308 -1.640 1.00 90.50 102 MET A C 1
ATOM 784 O O . MET A 1 102 ? 13.008 5.183 -0.867 1.00 90.50 102 MET A O 1
ATOM 788 N N . ASP A 1 103 ? 13.886 4.611 -2.840 1.00 91.62 103 ASP A N 1
ATOM 789 C CA . ASP A 1 103 ? 14.030 6.010 -3.267 1.00 91.62 103 ASP A CA 1
ATOM 790 C C . ASP A 1 103 ? 12.674 6.702 -3.483 1.00 91.62 103 ASP A C 1
ATOM 792 O O . ASP A 1 103 ? 12.575 7.922 -3.370 1.00 91.62 103 ASP A O 1
ATOM 796 N N . ILE A 1 104 ? 11.622 5.939 -3.792 1.00 92.12 104 ILE A N 1
ATOM 797 C CA . ILE A 1 104 ? 10.256 6.453 -3.934 1.00 92.12 104 ILE A CA 1
ATOM 798 C C . ILE A 1 104 ? 9.679 6.735 -2.548 1.00 92.12 104 ILE A C 1
ATOM 800 O O . ILE A 1 104 ? 9.172 7.827 -2.307 1.00 92.12 104 ILE A O 1
ATOM 804 N N . VAL A 1 105 ? 9.831 5.785 -1.623 1.00 91.19 105 VAL A N 1
ATOM 805 C CA . VAL A 1 105 ? 9.405 5.934 -0.225 1.00 91.19 105 VAL A CA 1
ATOM 806 C C . VAL A 1 105 ? 10.098 7.129 0.437 1.00 91.19 105 VAL A C 1
ATOM 808 O O . VAL A 1 105 ? 9.442 7.962 1.056 1.00 91.19 105 VAL A O 1
ATOM 811 N N . GLN A 1 106 ? 11.409 7.281 0.240 1.00 90.00 106 GLN A N 1
ATOM 812 C CA . GLN A 1 106 ? 12.171 8.420 0.759 1.00 90.00 106 GLN A CA 1
ATOM 813 C C . GLN A 1 106 ? 11.672 9.761 0.208 1.00 90.00 106 GLN A C 1
ATOM 815 O O . GLN A 1 106 ? 11.627 10.740 0.950 1.00 90.00 106 GLN A O 1
ATOM 820 N N . LYS A 1 107 ? 11.261 9.820 -1.068 1.00 89.94 107 LYS A N 1
ATOM 821 C CA . LYS A 1 107 ? 10.662 11.033 -1.651 1.00 89.94 107 LYS A CA 1
ATOM 822 C C . LYS A 1 107 ? 9.336 11.390 -0.981 1.00 89.94 107 LYS A C 1
ATOM 824 O O . LYS A 1 107 ? 9.112 12.569 -0.733 1.00 89.94 107 LYS A O 1
ATOM 829 N N . TYR A 1 108 ? 8.493 10.408 -0.663 1.00 88.94 108 TYR A N 1
ATOM 830 C CA . TYR A 1 108 ? 7.240 10.650 0.061 1.00 88.94 108 TYR A CA 1
ATOM 831 C C . TYR A 1 108 ? 7.483 11.165 1.473 1.00 88.94 108 TYR A C 1
ATOM 833 O O . TYR A 1 108 ? 6.923 12.190 1.844 1.00 88.94 108 TYR A O 1
ATOM 841 N N . ILE A 1 109 ? 8.406 10.551 2.212 1.00 87.56 109 ILE A N 1
ATOM 842 C CA . ILE A 1 109 ? 8.784 11.032 3.546 1.00 87.56 109 ILE A CA 1
ATOM 843 C C . ILE A 1 109 ? 9.328 12.469 3.472 1.00 87.56 109 ILE A C 1
ATOM 845 O O . ILE A 1 109 ? 8.938 13.324 4.259 1.00 87.56 109 ILE A O 1
ATOM 849 N N . ALA A 1 110 ? 10.177 12.775 2.486 1.00 86.81 110 ALA A N 1
ATOM 850 C CA . ALA A 1 110 ? 10.719 14.122 2.315 1.00 86.81 110 ALA A CA 1
ATOM 851 C C . ALA A 1 110 ? 9.638 15.176 1.998 1.00 86.81 110 ALA A C 1
ATOM 853 O O . ALA A 1 110 ? 9.772 16.326 2.414 1.00 86.81 110 ALA A O 1
ATOM 854 N N . GLN A 1 111 ? 8.569 14.801 1.285 1.00 84.31 111 GLN A N 1
ATOM 855 C CA . GLN A 1 111 ? 7.449 15.695 0.958 1.00 84.31 111 GLN A CA 1
ATOM 856 C C . GLN A 1 111 ? 6.570 16.033 2.168 1.00 84.31 111 GLN A C 1
ATOM 858 O O . GLN A 1 111 ? 6.000 17.120 2.201 1.00 84.31 111 GLN A O 1
ATOM 863 N N . LEU A 1 112 ? 6.499 15.150 3.169 1.00 78.75 112 LEU A N 1
ATOM 864 C CA . LEU A 1 112 ? 5.776 15.394 4.425 1.00 78.75 112 LEU A CA 1
ATOM 865 C C . LEU A 1 112 ? 6.525 16.361 5.368 1.00 78.75 112 LEU A C 1
ATOM 867 O O . LEU A 1 112 ? 5.967 16.817 6.368 1.00 78.75 112 LEU A O 1
ATOM 871 N N . GLY A 1 113 ? 7.778 16.699 5.038 1.00 72.88 113 GLY A N 1
ATOM 872 C CA . GLY A 1 113 ? 8.659 17.550 5.832 1.00 72.88 113 GLY A CA 1
ATOM 873 C C . GLY A 1 113 ? 9.421 16.777 6.913 1.00 72.88 113 GLY A C 1
ATOM 874 O O . GLY A 1 113 ? 8.925 15.821 7.494 1.00 72.88 113 GLY A O 1
ATOM 875 N N . PHE A 1 114 ? 10.645 17.214 7.227 1.00 63.44 114 PHE A N 1
ATOM 876 C CA . PHE A 1 114 ? 11.560 16.516 8.152 1.00 63.44 114 PHE A CA 1
ATOM 877 C C . PHE A 1 114 ? 11.077 16.413 9.614 1.00 63.44 114 PHE A C 1
ATOM 879 O O . PHE A 1 114 ? 11.764 15.814 10.438 1.00 63.44 114 PHE A O 1
ATOM 886 N N . SER A 1 115 ? 9.939 17.020 9.957 1.00 67.38 115 SER A N 1
ATOM 887 C CA . SER A 1 115 ? 9.360 17.008 11.304 1.00 67.38 115 SER A CA 1
ATOM 888 C C . SER A 1 115 ? 8.236 15.987 11.492 1.00 67.38 115 SER A C 1
ATOM 890 O O . SER A 1 115 ? 7.826 15.777 12.631 1.00 67.38 115 SER A O 1
ATOM 892 N N . SER A 1 116 ? 7.725 15.370 10.423 1.00 66.50 116 SER A N 1
ATOM 893 C CA . SER A 1 116 ? 6.688 14.340 10.512 1.00 66.50 116 SER A CA 1
ATOM 894 C C . SER A 1 116 ? 7.318 12.949 10.364 1.00 66.50 116 SER A C 1
ATOM 896 O O . SER A 1 116 ? 8.028 12.645 9.409 1.00 66.50 116 SER A O 1
ATOM 898 N N . ILE A 1 117 ? 7.091 12.096 11.362 1.00 71.31 117 ILE A N 1
ATOM 899 C CA . ILE A 1 117 ? 7.540 10.688 11.395 1.00 71.31 117 ILE A CA 1
ATOM 900 C C . ILE A 1 117 ? 6.382 9.720 11.108 1.00 71.31 117 ILE A C 1
ATOM 902 O O . ILE A 1 117 ? 6.453 8.530 11.401 1.00 71.31 117 ILE A O 1
ATOM 906 N N . GLU A 1 118 ? 5.291 10.246 10.561 1.00 86.19 118 GLU A N 1
ATOM 907 C CA . GLU A 1 118 ? 4.001 9.579 10.419 1.00 86.19 118 GLU A CA 1
ATOM 908 C C . GLU A 1 118 ? 3.957 8.738 9.133 1.00 86.19 118 GLU A C 1
ATOM 910 O O . GLU A 1 118 ? 3.262 9.054 8.171 1.00 86.19 118 GLU A O 1
ATOM 915 N N . PHE A 1 119 ? 4.745 7.659 9.097 1.00 89.00 119 PHE A N 1
ATOM 916 C CA . PHE A 1 119 ? 4.805 6.730 7.967 1.00 89.00 119 PHE A CA 1
ATOM 917 C C . PHE A 1 119 ? 4.942 5.275 8.434 1.00 89.00 119 PHE A C 1
ATOM 919 O O . PHE A 1 119 ? 5.594 4.985 9.437 1.00 89.00 119 PHE A O 1
ATOM 926 N N . SER A 1 120 ? 4.362 4.347 7.671 1.00 91.44 120 SER A N 1
ATOM 927 C CA . SER A 1 120 ? 4.489 2.904 7.884 1.00 91.44 120 SER A CA 1
ATOM 928 C C . SER A 1 120 ? 4.764 2.193 6.561 1.00 91.44 120 SER A C 1
ATOM 930 O O . SER A 1 120 ? 4.196 2.543 5.528 1.00 91.44 120 SER A O 1
ATOM 932 N N . LEU A 1 121 ? 5.628 1.176 6.600 1.00 91.62 121 LEU A N 1
ATOM 933 C CA . LEU A 1 121 ? 5.950 0.324 5.458 1.00 91.62 121 LEU A CA 1
ATOM 934 C C . LEU A 1 121 ? 5.812 -1.139 5.855 1.00 91.62 121 LEU A C 1
ATOM 936 O O . LEU A 1 121 ? 6.450 -1.605 6.798 1.00 91.62 121 LEU A O 1
ATOM 940 N N . LEU A 1 122 ? 5.006 -1.864 5.089 1.00 92.75 122 LEU A N 1
ATOM 941 C CA . LEU A 1 122 ? 4.781 -3.292 5.249 1.00 92.75 122 LEU A CA 1
ATOM 942 C C . LEU A 1 122 ? 5.238 -4.008 3.979 1.00 92.75 122 LEU A C 1
ATOM 944 O O . LEU A 1 122 ? 4.999 -3.532 2.869 1.00 92.75 122 LEU A O 1
ATOM 948 N N . ALA A 1 123 ? 5.881 -5.162 4.144 1.00 91.06 123 ALA A N 1
ATOM 949 C CA . ALA A 1 123 ? 6.270 -6.028 3.040 1.00 91.06 123 ALA A CA 1
ATOM 950 C C . ALA A 1 123 ? 5.473 -7.332 3.109 1.00 91.06 123 ALA A C 1
ATOM 952 O O . ALA A 1 123 ? 5.444 -7.993 4.147 1.00 91.06 123 ALA A O 1
ATOM 953 N N . LEU A 1 124 ? 4.846 -7.709 1.994 1.00 90.00 124 LEU A N 1
ATOM 954 C CA . LEU A 1 124 ? 4.252 -9.030 1.841 1.00 90.00 124 LEU A CA 1
ATOM 955 C C . LEU A 1 124 ? 5.353 -10.014 1.435 1.00 90.00 124 LEU A C 1
ATOM 957 O O . LEU A 1 124 ? 5.864 -9.953 0.317 1.00 90.00 124 LEU A O 1
ATOM 961 N N . SER A 1 125 ? 5.725 -10.903 2.351 1.00 86.94 125 SER A N 1
ATOM 962 C CA . SER A 1 125 ? 6.718 -11.955 2.137 1.00 86.94 125 SER A CA 1
ATOM 963 C C . SER A 1 125 ? 6.113 -13.336 2.377 1.00 86.94 125 SER A C 1
ATOM 965 O O . SER A 1 125 ? 5.032 -13.473 2.953 1.00 86.94 125 SER A O 1
ATOM 967 N N . ASN A 1 126 ? 6.819 -14.379 1.937 1.00 83.50 126 ASN A N 1
ATOM 968 C CA . ASN A 1 126 ? 6.449 -15.741 2.300 1.00 83.50 126 ASN A CA 1
ATOM 969 C C . ASN A 1 126 ? 6.504 -15.915 3.821 1.00 83.50 126 ASN A C 1
ATOM 971 O O . ASN A 1 126 ? 7.425 -15.427 4.480 1.00 83.50 126 ASN A O 1
ATOM 975 N N . THR A 1 127 ? 5.533 -16.649 4.359 1.00 76.75 127 THR A N 1
ATOM 976 C CA . THR A 1 127 ? 5.590 -17.130 5.739 1.00 76.75 127 THR A CA 1
ATOM 977 C C . THR A 1 127 ? 6.826 -18.013 5.899 1.00 76.75 127 THR A C 1
ATOM 979 O O . THR A 1 127 ? 7.060 -18.893 5.067 1.00 76.75 127 THR A O 1
ATOM 982 N N . ILE A 1 128 ? 7.625 -17.717 6.926 1.00 55.56 128 ILE A N 1
ATOM 983 C CA . ILE A 1 128 ? 8.816 -18.485 7.313 1.00 55.56 128 ILE A CA 1
ATOM 984 C C . ILE A 1 128 ? 8.383 -19.802 7.955 1.00 55.56 128 ILE A C 1
ATOM 986 O O . ILE A 1 128 ? 7.419 -19.761 8.756 1.00 55.56 128 ILE A O 1
#

Secondary structure (DSSP, 8-state):
-------HHHHHTT-STT--HHHHHHHHHT-HHHHHHHHHHHT-SSSPPPS-TTS-------EEEE-SSSSEEEEE-TTSSS-EEEEEPSS--SS--THHHHHHHHHHHHHT-TT-------------

Foldseek 3Di:
DPDDDDCVVLVVVPVPPDCQVVNSVVVCVVDPSNVVVVVVVQCDDPDGHDPDPPDDDPDADKDWFQDPVFQFIWIDGSPDPGTHGDDGDPDPDPGDDPVNCVVVVVVVCVVVPPPDPPDDDDDDDDDD

Sequence (128 aa):
MAAGGNISGLALGSNTFSNLRKNRAQMLEDSTDLERIYADAARQGATLAPADPEAEVNYHYVCFNKGFRDDVLYEHDGDRDGPVMRRILRGHVDNIAI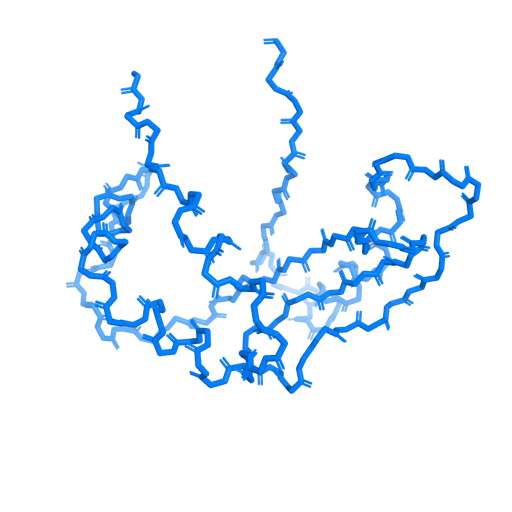DSVMDIVQKYIAQLGFSSIEFSLLALSNTI

Radius of gyration: 17.28 Å; chains: 1; bounding box: 38×36×40 Å

pLDDT: mean 80.94, std 16.5, range [30.41, 95.31]

Organism: NCBI:txid329885